Protein AF-A0A963SQ50-F1 (afdb_monomer)

Sequence (97 aa):
MSADIHSLQPESGPTAMERSVYLDAYLAPFRQWLDRDSVTEIMVNRPGEVWVEDAALGGGMQRVDVPEIDDQLVRRLAEQVARVSHQGINREHPLLG

Structure (mmCIF, N/CA/C/O backbone):
data_AF-A0A963SQ50-F1
#
_entry.id   AF-A0A963SQ50-F1
#
loop_
_atom_site.group_PDB
_atom_site.id
_atom_site.type_symbol
_atom_site.label_atom_id
_atom_site.label_alt_id
_atom_site.label_comp_id
_atom_site.label_asym_id
_atom_site.label_entity_id
_atom_site.label_seq_id
_atom_site.pdbx_PDB_ins_code
_atom_site.Cartn_x
_atom_site.Cartn_y
_atom_site.Cartn_z
_atom_site.occupancy
_atom_site.B_iso_or_equiv
_atom_site.auth_seq_id
_atom_site.auth_comp_id
_atom_site.auth_asym_id
_atom_site.auth_atom_id
_atom_site.pdbx_PDB_model_num
ATOM 1 N N . MET A 1 1 ? -46.851 0.604 37.945 1.00 44.12 1 MET A N 1
ATOM 2 C CA . MET A 1 1 ? -45.666 -0.256 37.746 1.00 44.12 1 MET A CA 1
ATOM 3 C C . MET A 1 1 ? -45.870 -1.078 36.484 1.00 44.12 1 MET A C 1
ATOM 5 O O . MET A 1 1 ? -46.678 -1.994 36.503 1.00 44.12 1 MET A O 1
ATOM 9 N N . SER A 1 2 ? -45.201 -0.709 35.397 1.00 36.69 2 SER A N 1
ATOM 10 C CA . SER A 1 2 ? -44.642 -1.614 34.381 1.00 36.69 2 SER A CA 1
ATOM 11 C C . SER A 1 2 ? -43.953 -0.719 33.366 1.00 36.69 2 SER A C 1
ATOM 13 O O . SER A 1 2 ? -44.611 0.054 32.680 1.00 36.69 2 SER A O 1
ATOM 15 N N . ALA A 1 3 ? -42.625 -0.725 33.396 1.00 35.97 3 ALA A N 1
ATOM 16 C CA . ALA A 1 3 ? -41.822 -0.131 32.346 1.00 35.97 3 ALA A CA 1
ATOM 17 C C . ALA A 1 3 ? -41.757 -1.156 31.213 1.00 35.97 3 ALA A C 1
ATOM 19 O O . ALA A 1 3 ? -41.331 -2.290 31.443 1.00 35.97 3 ALA A O 1
ATOM 20 N N . ASP A 1 4 ? -42.206 -0.765 30.025 1.00 43.06 4 ASP A N 1
ATOM 21 C CA . ASP A 1 4 ? -41.990 -1.518 28.799 1.00 43.06 4 ASP A CA 1
ATOM 22 C C . ASP A 1 4 ? -40.481 -1.640 28.560 1.00 43.06 4 ASP A C 1
ATOM 24 O O . ASP A 1 4 ? -39.782 -0.655 28.306 1.00 43.06 4 ASP A O 1
ATOM 28 N N . ILE A 1 5 ? -39.956 -2.857 28.704 1.00 51.06 5 ILE A N 1
ATOM 29 C CA . ILE A 1 5 ? -38.567 -3.162 28.376 1.00 51.06 5 ILE A CA 1
ATOM 30 C C . ILE A 1 5 ? -38.452 -3.147 26.854 1.00 51.06 5 ILE A C 1
ATOM 32 O O . ILE A 1 5 ? -38.866 -4.081 26.170 1.00 51.06 5 ILE A O 1
ATOM 36 N N . HIS A 1 6 ? -37.885 -2.065 26.327 1.00 42.59 6 HIS A N 1
ATOM 37 C CA . HIS A 1 6 ? -37.436 -2.000 24.947 1.00 42.59 6 HIS A CA 1
ATOM 38 C C . HIS A 1 6 ? -36.286 -3.004 24.783 1.00 42.59 6 HIS A C 1
ATOM 40 O O . HIS A 1 6 ? -35.188 -2.792 25.300 1.00 42.59 6 HIS A O 1
ATOM 46 N N . SER A 1 7 ? -36.554 -4.142 24.136 1.00 50.16 7 SER A N 1
ATOM 47 C CA . SER A 1 7 ? -35.518 -5.111 23.782 1.00 50.16 7 SER A CA 1
ATOM 48 C C . SER A 1 7 ? -34.475 -4.424 22.905 1.00 50.16 7 SER A C 1
ATOM 50 O O . SER A 1 7 ? -34.784 -3.966 21.808 1.00 50.16 7 SER A O 1
ATOM 52 N N . LEU A 1 8 ? -33.243 -4.349 23.406 1.00 46.31 8 LEU A N 1
ATOM 53 C CA . LEU A 1 8 ? -32.087 -3.869 22.661 1.00 46.31 8 LEU A CA 1
A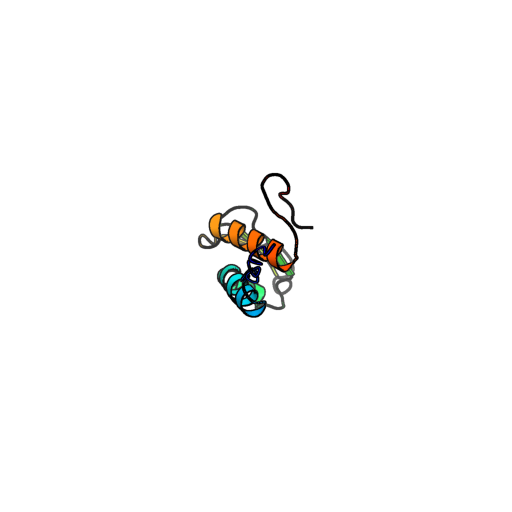TOM 54 C C . LEU A 1 8 ? -31.917 -4.759 21.423 1.00 46.31 8 LEU A C 1
ATOM 56 O O . LEU A 1 8 ? -31.613 -5.947 21.547 1.00 46.31 8 LEU A O 1
ATOM 60 N N . GLN A 1 9 ? -32.162 -4.204 20.235 1.00 50.69 9 GLN A N 1
ATOM 61 C CA . GLN A 1 9 ? -31.795 -4.858 18.982 1.00 50.69 9 GLN A CA 1
ATOM 62 C C . GLN A 1 9 ? -30.283 -5.127 19.002 1.00 50.69 9 GLN A C 1
ATOM 64 O O . GLN A 1 9 ? -29.521 -4.227 19.359 1.00 50.69 9 GLN A O 1
ATOM 69 N N . PRO A 1 10 ? -29.818 -6.332 18.632 1.00 48.50 10 PRO A N 1
ATOM 70 C CA . PRO A 1 10 ? -28.397 -6.554 18.453 1.00 48.50 10 PRO A CA 1
ATOM 71 C C . PRO A 1 10 ? -27.929 -5.686 17.282 1.00 48.50 10 PRO A C 1
ATOM 73 O O . PRO A 1 10 ? -28.410 -5.822 16.154 1.00 48.50 10 PRO A O 1
ATOM 76 N N . GLU A 1 11 ? -27.013 -4.770 17.584 1.00 48.91 11 GLU A N 1
ATOM 77 C CA . GLU A 1 11 ? -26.278 -3.942 16.632 1.00 48.91 11 GLU A CA 1
ATOM 78 C C . GLU A 1 11 ? -25.782 -4.834 15.484 1.00 48.91 11 GLU A C 1
ATOM 80 O O . GLU A 1 11 ? -24.876 -5.654 15.645 1.00 48.91 11 GLU A O 1
ATOM 85 N N . SER A 1 12 ? -26.440 -4.736 14.329 1.00 54.09 12 SER A N 1
ATOM 86 C CA . SER A 1 12 ? -26.179 -5.594 13.174 1.00 54.09 12 SER A CA 1
ATOM 87 C C . SER A 1 12 ? -24.940 -5.086 12.439 1.00 54.09 12 SER A C 1
ATOM 89 O O . SER A 1 12 ? -25.024 -4.421 11.411 1.00 54.09 12 SER A O 1
ATOM 91 N N . GLY A 1 13 ? -23.770 -5.345 13.021 1.00 59.97 13 GLY A N 1
ATOM 92 C CA . GLY A 1 13 ? -22.486 -5.178 12.353 1.00 59.97 13 GLY A CA 1
ATOM 93 C C . GLY A 1 13 ? -22.254 -6.291 11.321 1.00 59.97 13 GLY A C 1
ATOM 94 O O . GLY A 1 13 ? -22.739 -7.407 11.509 1.00 59.97 13 GLY A O 1
ATOM 95 N N . PRO A 1 14 ? -21.501 -6.027 10.238 1.00 61.31 14 PRO A N 1
ATOM 96 C CA . PRO A 1 14 ? -21.187 -7.035 9.237 1.00 61.31 14 PRO A CA 1
ATOM 97 C C . PRO A 1 14 ? -20.427 -8.206 9.855 1.00 61.31 14 PRO A C 1
ATOM 99 O O . PRO A 1 14 ? -19.554 -8.046 10.721 1.00 61.31 14 PRO A O 1
ATOM 102 N N . THR A 1 15 ? -20.748 -9.397 9.366 1.00 70.94 15 THR A N 1
ATOM 103 C CA . THR A 1 15 ? -20.111 -10.642 9.800 1.00 70.94 15 THR A CA 1
ATOM 104 C C . THR A 1 15 ? -18.613 -10.648 9.459 1.00 70.94 15 THR A C 1
ATOM 106 O O . THR A 1 15 ? -18.129 -9.847 8.659 1.00 70.94 15 THR A O 1
ATOM 109 N N . ALA A 1 16 ? -17.824 -11.536 10.075 1.00 65.38 16 ALA A N 1
ATOM 110 C CA . ALA A 1 16 ? -16.393 -11.663 9.752 1.00 65.38 16 ALA A CA 1
ATOM 111 C C . ALA A 1 16 ? -16.145 -11.964 8.260 1.00 65.38 16 ALA A C 1
ATOM 113 O O . ALA A 1 16 ? -15.206 -11.436 7.672 1.00 65.38 16 ALA A O 1
ATOM 114 N N . MET A 1 17 ? -17.032 -12.747 7.641 1.00 65.19 17 MET A N 1
ATOM 115 C CA . MET A 1 17 ? -16.957 -13.091 6.222 1.00 65.19 17 MET A CA 1
ATOM 116 C C . MET A 1 17 ? -17.253 -11.888 5.321 1.00 65.19 17 MET A C 1
ATOM 118 O O . MET A 1 17 ? -16.508 -11.637 4.382 1.00 65.19 17 MET A O 1
ATOM 122 N N . GLU A 1 18 ? -18.263 -11.077 5.648 1.00 65.62 18 GLU A N 1
ATOM 123 C CA . GLU A 1 18 ? -18.520 -9.824 4.924 1.00 65.62 18 GLU A CA 1
ATOM 124 C C . GLU A 1 18 ? -17.360 -8.832 5.064 1.00 65.62 18 GLU A C 1
ATOM 126 O O . GLU A 1 18 ? -16.973 -8.205 4.082 1.00 65.62 18 GLU A O 1
ATOM 131 N N . ARG A 1 19 ? -16.750 -8.721 6.255 1.00 70.44 19 ARG A N 1
ATOM 132 C CA . ARG A 1 19 ? -15.552 -7.888 6.464 1.00 70.44 19 ARG A CA 1
ATOM 133 C C . ARG A 1 19 ? -14.383 -8.318 5.571 1.00 70.44 19 ARG A C 1
ATOM 135 O O . ARG A 1 19 ? -13.722 -7.444 5.018 1.00 70.44 19 ARG A O 1
ATOM 142 N N . SER A 1 20 ? -14.177 -9.627 5.393 1.00 75.50 20 SER A N 1
ATOM 143 C CA . SER A 1 20 ? -13.186 -10.157 4.444 1.00 75.50 20 SER A CA 1
ATOM 144 C C . SER A 1 20 ? -13.513 -9.738 3.015 1.00 75.50 20 SER A C 1
ATOM 146 O O . SER A 1 20 ? -12.660 -9.164 2.357 1.00 75.50 20 SER A O 1
ATOM 148 N N . VAL A 1 21 ? -14.763 -9.911 2.568 1.00 81.19 21 VAL A N 1
ATOM 149 C CA . VAL A 1 21 ? -15.188 -9.562 1.199 1.00 81.19 21 VAL A CA 1
ATOM 150 C C . VAL A 1 21 ? -14.939 -8.084 0.876 1.00 81.19 21 VAL A C 1
ATOM 152 O O . VAL A 1 21 ? -14.464 -7.762 -0.213 1.00 81.19 21 VAL A O 1
ATOM 155 N N . TYR A 1 22 ? -15.222 -7.174 1.812 1.00 83.31 22 TYR A N 1
ATOM 156 C CA . TYR A 1 22 ? -14.947 -5.749 1.607 1.00 83.31 22 TYR A CA 1
ATOM 157 C C . TYR A 1 22 ? -13.448 -5.440 1.576 1.00 83.31 22 TYR A C 1
ATOM 159 O O . TYR A 1 22 ? -13.015 -4.672 0.720 1.00 83.31 22 TYR A O 1
ATOM 167 N N . LEU A 1 23 ? -12.652 -6.028 2.474 1.00 88.31 23 LEU A N 1
ATOM 168 C CA . LEU A 1 23 ? -11.198 -5.853 2.465 1.00 88.31 23 LEU A CA 1
ATOM 169 C C . LEU A 1 23 ? -10.580 -6.398 1.168 1.00 88.31 23 LEU A C 1
ATOM 171 O O . LEU A 1 23 ? -9.781 -5.712 0.534 1.00 88.31 23 LEU A O 1
ATOM 175 N N . ASP A 1 24 ? -11.009 -7.583 0.737 1.00 89.62 24 ASP A N 1
ATOM 176 C CA . ASP A 1 24 ? -10.568 -8.228 -0.499 1.00 89.62 24 ASP A CA 1
ATOM 177 C C . ASP A 1 24 ? -10.840 -7.353 -1.729 1.00 89.62 24 ASP A C 1
ATOM 179 O O . ASP A 1 24 ? -9.985 -7.248 -2.610 1.00 89.62 24 ASP A O 1
ATOM 183 N N . ALA A 1 25 ? -11.989 -6.668 -1.772 1.00 91.50 25 ALA A N 1
ATOM 184 C CA . ALA A 1 25 ? -12.320 -5.743 -2.854 1.00 91.50 25 ALA A CA 1
ATOM 185 C C . ALA A 1 25 ? -11.350 -4.551 -2.929 1.00 91.50 25 ALA A C 1
ATOM 187 O O . ALA A 1 25 ? -10.964 -4.144 -4.023 1.00 91.50 25 ALA A O 1
ATOM 188 N N . TYR A 1 26 ? -10.919 -4.007 -1.786 1.00 93.19 26 TYR A N 1
ATOM 189 C CA . TYR A 1 26 ? -9.959 -2.896 -1.751 1.00 93.19 26 TYR A CA 1
ATOM 190 C C . TYR A 1 26 ? -8.510 -3.338 -1.992 1.00 93.19 26 TYR A C 1
ATOM 192 O O . TYR A 1 26 ? -7.697 -2.536 -2.447 1.00 93.19 26 TYR A O 1
ATOM 200 N N . LEU A 1 27 ? -8.191 -4.611 -1.746 1.00 95.00 27 LEU A N 1
ATOM 201 C CA . LEU A 1 27 ? -6.898 -5.205 -2.093 1.00 95.00 27 LEU A CA 1
ATOM 202 C C . LEU A 1 27 ? -6.801 -5.617 -3.569 1.00 95.00 27 LEU A C 1
ATOM 204 O O . LEU A 1 27 ? -5.698 -5.881 -4.045 1.00 95.00 27 LEU A O 1
ATOM 208 N N . ALA A 1 28 ? -7.914 -5.659 -4.311 1.00 95.31 28 ALA A N 1
ATOM 209 C CA . ALA A 1 28 ? -7.947 -6.145 -5.691 1.00 95.31 28 ALA A CA 1
ATOM 210 C C . ALA A 1 28 ? -6.906 -5.484 -6.628 1.00 95.31 28 ALA A C 1
ATOM 212 O O . ALA A 1 28 ? -6.209 -6.227 -7.320 1.00 95.31 28 ALA A O 1
ATOM 213 N N . PRO A 1 29 ? -6.690 -4.150 -6.621 1.00 95.94 29 PRO A N 1
ATOM 214 C CA . PRO A 1 29 ? -5.682 -3.514 -7.486 1.00 95.94 29 PRO A CA 1
ATOM 215 C C . PRO A 1 29 ? -4.234 -3.923 -7.167 1.00 95.94 29 PRO A C 1
ATOM 217 O O . PRO A 1 29 ? -3.360 -3.883 -8.034 1.00 95.94 29 PRO A O 1
ATOM 220 N N . PHE A 1 30 ? -3.986 -4.362 -5.929 1.00 96.81 30 PHE A N 1
ATOM 221 C CA . PHE A 1 30 ? -2.675 -4.798 -5.450 1.00 96.81 30 PHE A CA 1
ATOM 222 C C . PHE A 1 30 ? -2.400 -6.286 -5.704 1.00 96.81 30 PHE A C 1
ATOM 224 O O . PHE A 1 30 ? -1.262 -6.724 -5.538 1.00 96.81 30 PHE A O 1
ATOM 231 N N . ARG A 1 31 ? -3.403 -7.072 -6.128 1.00 95.88 31 ARG A N 1
ATOM 232 C CA . ARG A 1 31 ? -3.296 -8.535 -6.313 1.00 95.88 31 ARG A CA 1
ATOM 233 C C . ARG A 1 31 ? -2.140 -8.953 -7.211 1.00 95.88 31 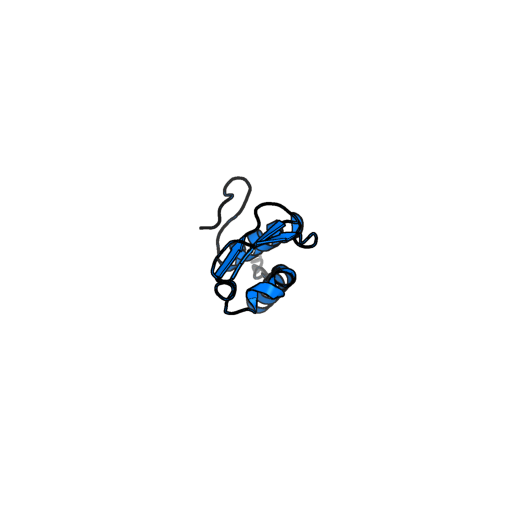ARG A C 1
ATOM 235 O O . ARG A 1 31 ? -1.435 -9.899 -6.892 1.00 95.88 31 ARG A O 1
ATOM 242 N N . GLN A 1 32 ? -1.866 -8.177 -8.257 1.00 95.44 32 GLN A N 1
ATOM 243 C CA . GLN A 1 32 ? -0.738 -8.413 -9.165 1.00 95.44 32 GLN A CA 1
ATOM 244 C C . GLN A 1 32 ? 0.634 -8.494 -8.466 1.00 95.44 32 GLN A C 1
ATOM 246 O O . GLN A 1 32 ? 1.557 -9.103 -9.007 1.00 95.44 32 GLN A O 1
ATOM 251 N N . TRP A 1 33 ? 0.773 -7.880 -7.288 1.00 96.75 33 TRP A N 1
ATOM 252 C CA . TRP A 1 33 ? 1.968 -7.962 -6.449 1.00 96.75 33 TRP A CA 1
ATOM 253 C C . TRP A 1 33 ? 1.750 -8.867 -5.236 1.00 96.75 33 TRP A C 1
ATOM 255 O O . TRP A 1 33 ? 2.632 -9.653 -4.924 1.00 96.75 33 TRP A O 1
ATOM 265 N N . LEU A 1 34 ? 0.579 -8.808 -4.592 1.00 96.62 34 LEU A N 1
ATOM 266 C CA . LEU A 1 34 ? 0.263 -9.635 -3.417 1.00 96.62 34 LEU A CA 1
ATOM 267 C C . LEU A 1 34 ? 0.253 -11.139 -3.716 1.00 96.62 34 LEU A C 1
ATOM 269 O O . LEU A 1 34 ? 0.550 -11.931 -2.830 1.00 96.62 34 LEU A O 1
ATOM 273 N N . ASP A 1 35 ? -0.077 -11.536 -4.944 1.00 96.62 35 ASP A N 1
ATOM 274 C CA . ASP A 1 35 ? -0.108 -12.943 -5.354 1.00 96.62 35 ASP A CA 1
ATOM 275 C C . ASP A 1 35 ? 1.291 -13.465 -5.762 1.00 96.62 35 ASP A C 1
ATOM 277 O O . ASP A 1 35 ? 1.430 -14.614 -6.185 1.00 96.62 35 ASP A O 1
ATOM 281 N N . ARG A 1 36 ? 2.341 -12.632 -5.675 1.00 96.44 36 ARG A N 1
ATOM 282 C CA . ARG A 1 36 ? 3.727 -13.000 -5.999 1.00 96.44 36 ARG A CA 1
ATOM 283 C C . ARG A 1 36 ? 4.527 -13.224 -4.721 1.00 96.44 36 ARG A C 1
ATOM 285 O O . ARG A 1 36 ? 4.892 -12.267 -4.050 1.00 96.44 36 ARG A O 1
ATOM 292 N N . ASP A 1 37 ? 4.929 -14.468 -4.477 1.00 95.94 37 ASP A N 1
ATOM 293 C CA . ASP A 1 37 ? 5.740 -14.837 -3.302 1.00 95.94 37 ASP A CA 1
ATOM 294 C C . ASP A 1 37 ? 7.109 -14.129 -3.231 1.00 95.94 37 ASP A C 1
ATOM 296 O O . ASP A 1 37 ? 7.740 -14.093 -2.177 1.00 95.94 37 ASP A O 1
ATOM 300 N N . SER A 1 38 ? 7.602 -13.596 -4.354 1.00 96.19 38 SER A N 1
ATOM 301 C CA . SER A 1 38 ? 8.880 -12.881 -4.419 1.00 96.19 38 SER A CA 1
ATOM 302 C C . SER A 1 38 ? 8.786 -11.402 -4.040 1.00 96.19 38 SER A C 1
ATOM 304 O O . SER A 1 38 ? 9.820 -10.783 -3.783 1.00 96.19 38 SER A O 1
ATOM 306 N N . VAL A 1 39 ? 7.577 -10.830 -4.010 1.00 97.06 39 VAL A N 1
ATOM 307 C CA . VAL A 1 39 ? 7.359 -9.440 -3.598 1.00 97.06 39 VAL A CA 1
ATOM 308 C C . VAL A 1 39 ? 7.468 -9.355 -2.081 1.00 97.06 39 VAL A C 1
ATOM 310 O O . VAL A 1 39 ? 6.742 -10.028 -1.353 1.00 97.06 39 VAL A O 1
ATOM 313 N N . THR A 1 40 ? 8.379 -8.513 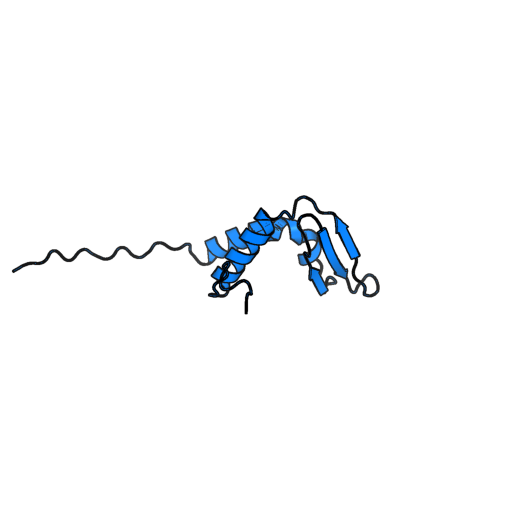-1.605 1.00 96.12 40 THR A N 1
ATOM 314 C CA . THR A 1 40 ? 8.663 -8.348 -0.173 1.00 96.12 40 THR A CA 1
ATOM 315 C C . THR A 1 40 ? 8.013 -7.104 0.408 1.00 96.12 40 THR A C 1
ATOM 317 O O . THR A 1 40 ? 7.641 -7.107 1.579 1.00 96.12 40 THR A O 1
ATOM 320 N N . GLU A 1 41 ? 7.847 -6.054 -0.397 1.00 96.81 41 GLU A N 1
ATOM 321 C CA . GLU A 1 41 ? 7.284 -4.785 0.055 1.00 96.81 41 GLU A CA 1
ATOM 322 C C . GLU A 1 41 ? 6.475 -4.094 -1.050 1.00 96.81 41 GLU A C 1
ATOM 324 O O . GLU A 1 41 ? 6.836 -4.120 -2.229 1.00 96.81 41 GLU A O 1
ATOM 329 N N . ILE A 1 42 ? 5.365 -3.464 -0.653 1.00 97.12 42 ILE A N 1
ATOM 330 C CA . ILE A 1 42 ? 4.514 -2.620 -1.499 1.00 97.12 42 ILE A CA 1
ATOM 331 C C . ILE A 1 42 ? 4.262 -1.322 -0.730 1.00 97.12 42 ILE A C 1
ATOM 333 O O . ILE A 1 42 ? 3.733 -1.351 0.380 1.00 97.12 42 ILE A O 1
ATOM 337 N N . MET A 1 43 ? 4.593 -0.180 -1.325 1.00 97.12 43 MET A N 1
ATOM 338 C CA . MET A 1 43 ? 4.415 1.138 -0.717 1.00 97.12 43 MET A CA 1
ATOM 339 C C . MET A 1 43 ? 3.591 2.049 -1.621 1.00 97.12 43 MET A C 1
ATOM 341 O O . MET A 1 43 ? 3.739 2.036 -2.841 1.00 97.12 43 MET A O 1
ATOM 345 N N . VAL A 1 44 ? 2.775 2.907 -1.011 1.00 96.94 44 VAL A N 1
ATOM 346 C CA . VAL A 1 44 ? 2.034 3.968 -1.703 1.00 96.94 44 VAL A CA 1
ATOM 347 C C . VAL A 1 44 ? 2.364 5.290 -1.026 1.00 96.94 44 VAL A C 1
ATOM 349 O O . VAL A 1 44 ? 1.903 5.560 0.078 1.00 96.94 44 VAL A O 1
ATOM 352 N N . ASN A 1 45 ? 3.182 6.114 -1.681 1.00 94.31 45 ASN A N 1
ATOM 353 C CA . ASN A 1 45 ? 3.606 7.409 -1.132 1.00 94.31 45 ASN A CA 1
ATOM 354 C C . ASN A 1 45 ? 2.660 8.549 -1.531 1.00 94.31 45 ASN A C 1
ATOM 356 O O . ASN A 1 45 ? 2.578 9.570 -0.849 1.00 94.31 45 ASN A O 1
ATOM 360 N N . ARG A 1 46 ? 1.954 8.386 -2.654 1.00 94.50 46 ARG A N 1
ATOM 361 C CA . ARG A 1 46 ? 0.958 9.326 -3.174 1.00 94.50 46 ARG A CA 1
ATOM 362 C C . ARG A 1 46 ? -0.048 8.591 -4.066 1.00 94.50 46 ARG A C 1
ATOM 364 O O . ARG A 1 46 ? 0.312 7.564 -4.640 1.00 94.50 46 ARG A O 1
ATOM 371 N N . PRO A 1 47 ? -1.277 9.115 -4.223 1.00 96.00 47 PRO A N 1
ATOM 372 C CA . PRO A 1 47 ? -2.251 8.554 -5.155 1.00 96.00 47 PRO A CA 1
ATOM 373 C C . PRO A 1 47 ? -1.659 8.402 -6.559 1.00 96.00 47 PRO A C 1
ATOM 375 O O . PRO A 1 47 ? -1.010 9.318 -7.068 1.00 96.00 47 PRO A O 1
ATOM 378 N N . GLY A 1 48 ? -1.889 7.250 -7.178 1.00 97.06 48 GLY A N 1
ATOM 379 C CA . GLY A 1 48 ? -1.398 6.919 -8.508 1.00 97.06 48 GLY A CA 1
ATOM 380 C C . GLY A 1 48 ? 0.039 6.399 -8.560 1.00 97.06 48 GLY A C 1
ATOM 381 O O . GLY A 1 48 ? 0.503 6.077 -9.650 1.00 97.06 48 GLY A O 1
ATOM 382 N N . GLU A 1 49 ? 0.757 6.315 -7.436 1.00 97.94 49 GLU A N 1
ATOM 383 C CA . GLU A 1 49 ? 2.156 5.875 -7.396 1.00 97.94 49 GLU A CA 1
ATOM 384 C C . GLU A 1 49 ? 2.358 4.728 -6.406 1.00 97.94 49 GLU A C 1
ATOM 386 O O . GLU A 1 49 ? 2.152 4.885 -5.201 1.00 97.94 49 GLU A O 1
ATOM 391 N N . VAL A 1 50 ? 2.854 3.601 -6.917 1.00 97.88 50 VAL A N 1
ATOM 392 C CA . VAL A 1 50 ? 3.226 2.434 -6.116 1.00 97.88 50 VAL A CA 1
ATOM 393 C C . VAL A 1 50 ? 4.719 2.174 -6.250 1.00 97.88 50 VAL A C 1
ATOM 395 O O . VAL A 1 50 ? 5.283 2.260 -7.340 1.00 97.88 50 VAL A O 1
ATOM 398 N N . TRP A 1 51 ? 5.358 1.832 -5.141 1.00 98.06 51 TRP A N 1
ATOM 399 C CA . TRP A 1 51 ? 6.721 1.322 -5.104 1.00 98.06 51 TRP A CA 1
ATOM 400 C C . TRP A 1 51 ? 6.688 -0.138 -4.678 1.00 98.06 51 TRP A C 1
ATOM 402 O O . TRP A 1 51 ? 6.006 -0.476 -3.715 1.00 98.06 51 TRP A O 1
ATOM 412 N N . VAL A 1 52 ? 7.394 -0.997 -5.403 1.00 97.69 52 VAL A N 1
ATOM 413 C CA . VAL A 1 52 ? 7.399 -2.440 -5.153 1.00 97.69 52 VAL A CA 1
ATOM 414 C C . VAL A 1 52 ? 8.831 -2.927 -5.068 1.00 97.69 52 VAL A C 1
ATOM 416 O O . VAL A 1 52 ? 9.634 -2.651 -5.962 1.00 97.69 52 VAL A O 1
ATOM 419 N N . GLU A 1 53 ? 9.139 -3.664 -4.009 1.00 97.69 53 GLU A N 1
ATOM 420 C CA . GLU A 1 53 ? 10.371 -4.432 -3.906 1.00 97.69 53 GLU A CA 1
ATOM 421 C C . GLU A 1 53 ? 10.093 -5.899 -4.230 1.00 97.69 53 GLU A C 1
ATOM 423 O O . GLU A 1 53 ? 9.200 -6.526 -3.657 1.00 97.69 53 GLU A O 1
ATOM 428 N N . ASP A 1 54 ? 10.876 -6.448 -5.157 1.00 96.06 54 ASP A N 1
ATOM 429 C CA . ASP A 1 54 ? 10.791 -7.846 -5.561 1.00 96.06 54 ASP A CA 1
ATOM 430 C C . ASP A 1 54 ? 12.172 -8.507 -5.492 1.00 96.06 54 ASP A C 1
ATOM 432 O O . ASP A 1 54 ? 13.106 -8.147 -6.221 1.00 96.06 54 ASP A O 1
ATOM 436 N N . ALA A 1 55 ? 12.294 -9.515 -4.630 1.00 93.88 55 ALA A N 1
ATOM 437 C CA . ALA A 1 55 ? 13.532 -10.253 -4.415 1.00 93.88 55 ALA A CA 1
ATOM 438 C C . ALA A 1 55 ? 13.997 -11.017 -5.668 1.00 93.88 55 ALA A C 1
ATOM 440 O O . ALA A 1 55 ? 15.199 -11.214 -5.858 1.00 93.88 55 ALA A O 1
ATOM 441 N N . ALA A 1 56 ? 13.081 -11.406 -6.563 1.00 92.31 56 ALA A N 1
ATOM 442 C CA . ALA A 1 56 ? 13.422 -12.081 -7.815 1.00 92.31 56 ALA A CA 1
ATOM 443 C C . ALA A 1 56 ? 14.091 -11.147 -8.838 1.00 92.31 56 ALA A C 1
ATOM 445 O O . ALA A 1 56 ? 14.749 -11.626 -9.762 1.00 92.31 56 ALA A O 1
ATOM 446 N N . LEU A 1 57 ? 13.958 -9.826 -8.678 1.00 89.75 57 LEU A N 1
ATOM 447 C CA . LEU A 1 57 ? 14.548 -8.819 -9.569 1.00 89.75 57 LEU A CA 1
ATOM 448 C C . LEU A 1 57 ? 15.900 -8.283 -9.072 1.00 89.75 57 LEU A C 1
ATOM 450 O O . LEU A 1 57 ? 16.445 -7.350 -9.658 1.00 89.75 57 LEU A O 1
ATOM 454 N N . GLY A 1 58 ? 16.465 -8.901 -8.030 1.00 84.06 58 GLY A N 1
ATOM 455 C CA . GLY A 1 58 ? 17.779 -8.551 -7.490 1.00 84.06 58 GLY A CA 1
ATOM 456 C C . GLY A 1 58 ? 17.752 -7.585 -6.305 1.00 84.06 58 GLY A C 1
ATOM 457 O O . GLY A 1 58 ? 18.821 -7.137 -5.898 1.00 84.06 58 GLY A O 1
ATOM 458 N N . GLY A 1 59 ? 16.569 -7.311 -5.738 1.00 75.94 59 GLY A N 1
ATOM 459 C CA . GLY A 1 59 ? 16.388 -6.380 -4.623 1.00 75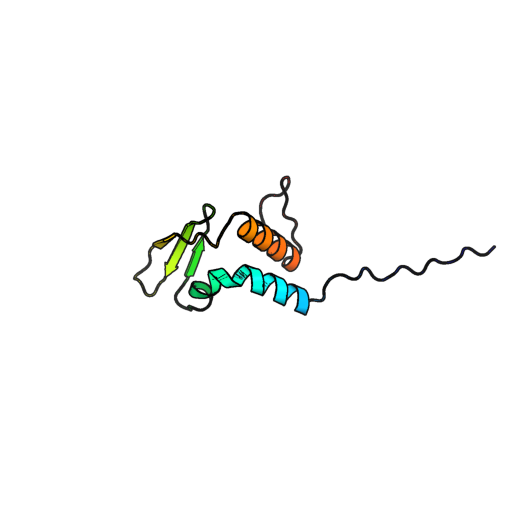.94 59 GLY A CA 1
ATOM 460 C C . GLY A 1 59 ? 16.497 -4.928 -5.089 1.00 75.94 59 GLY A C 1
ATOM 461 O O . GLY A 1 59 ? 17.435 -4.536 -5.781 1.00 75.94 59 GLY A O 1
ATOM 462 N N . GLY A 1 60 ? 15.505 -4.114 -4.753 1.00 90.31 60 GLY A N 1
ATOM 463 C CA . GLY A 1 60 ? 15.437 -2.733 -5.211 1.00 90.31 60 GLY A CA 1
ATOM 464 C C . GLY A 1 60 ? 14.012 -2.277 -5.468 1.00 90.31 60 GLY A C 1
ATOM 465 O O . GLY A 1 60 ? 13.184 -3.007 -6.009 1.00 90.31 60 GLY A O 1
ATOM 466 N N . MET A 1 61 ? 13.757 -1.029 -5.095 1.00 95.94 61 MET A N 1
ATOM 467 C CA . MET A 1 61 ? 12.447 -0.411 -5.218 1.00 95.94 61 MET A CA 1
ATOM 468 C C . MET A 1 61 ? 12.161 -0.011 -6.666 1.00 95.94 61 MET A C 1
ATOM 470 O O . MET A 1 61 ? 12.883 0.792 -7.262 1.00 95.94 61 MET A O 1
ATOM 474 N N . GLN A 1 62 ? 11.072 -0.537 -7.217 1.00 96.06 62 GLN A N 1
ATOM 475 C CA . GLN A 1 62 ? 10.571 -0.194 -8.542 1.00 96.06 62 GLN A CA 1
ATOM 476 C C . GLN A 1 62 ? 9.332 0.681 -8.428 1.00 96.06 62 GLN A C 1
ATOM 478 O O . GLN A 1 62 ? 8.358 0.303 -7.783 1.00 96.06 62 GLN A O 1
ATOM 483 N N . ARG A 1 63 ? 9.351 1.838 -9.091 1.00 96.88 63 ARG A N 1
ATOM 484 C CA . ARG A 1 63 ? 8.181 2.712 -9.173 1.00 96.88 63 ARG A CA 1
ATOM 485 C C . ARG A 1 63 ? 7.272 2.285 -10.319 1.00 96.88 63 ARG A C 1
ATOM 487 O O . ARG A 1 63 ? 7.736 2.140 -11.450 1.00 96.88 63 ARG A O 1
ATOM 494 N N . VAL A 1 64 ? 5.982 2.164 -10.035 1.00 96.69 64 VAL A N 1
ATOM 495 C CA . VAL A 1 64 ? 4.926 1.862 -10.998 1.00 96.69 64 VAL A CA 1
ATOM 496 C C . VAL A 1 64 ? 3.834 2.919 -10.868 1.00 96.69 64 VAL A C 1
ATOM 498 O O . VAL A 1 64 ? 3.309 3.158 -9.780 1.00 96.69 64 VAL A O 1
ATOM 501 N N . ASP A 1 65 ? 3.492 3.556 -11.985 1.00 97.44 65 ASP A N 1
ATOM 502 C CA . ASP A 1 65 ? 2.391 4.513 -12.031 1.00 97.44 65 ASP A CA 1
ATOM 503 C C . ASP A 1 65 ? 1.076 3.730 -12.218 1.00 97.44 65 ASP A C 1
ATOM 505 O O . ASP A 1 65 ? 0.872 3.079 -13.244 1.00 97.44 65 ASP A O 1
ATOM 509 N N . VAL A 1 66 ? 0.195 3.762 -11.214 1.00 96.75 66 VAL A N 1
ATOM 510 C CA . VAL A 1 66 ? -1.064 2.997 -11.171 1.00 96.75 66 VAL A CA 1
ATOM 511 C C . VAL A 1 66 ? -2.221 3.921 -10.780 1.00 96.75 66 VAL A C 1
ATOM 513 O O . VAL A 1 66 ? -2.573 3.999 -9.604 1.00 96.75 66 VAL A O 1
ATOM 516 N N . PRO A 1 67 ? -2.838 4.628 -11.748 1.00 95.88 67 PRO A N 1
ATOM 517 C CA . PRO A 1 67 ? -3.871 5.636 -11.482 1.00 95.88 67 PRO A CA 1
ATOM 518 C C . PRO A 1 67 ? -5.110 5.110 -10.746 1.00 95.88 67 PRO A C 1
ATOM 520 O O . PRO A 1 67 ? -5.823 5.888 -10.124 1.00 95.88 67 PRO A O 1
ATOM 523 N N . GLU A 1 68 ? -5.363 3.802 -10.821 1.00 95.31 68 GLU A N 1
ATOM 524 C CA . GLU A 1 68 ? -6.464 3.124 -10.127 1.00 95.31 68 GLU A CA 1
ATOM 525 C C . GLU A 1 68 ? -6.285 3.108 -8.600 1.00 95.31 68 GLU A C 1
ATOM 527 O O . GLU A 1 68 ? -7.265 3.000 -7.865 1.00 95.31 68 GLU A O 1
ATOM 532 N N . ILE A 1 69 ? -5.046 3.242 -8.110 1.00 96.75 69 ILE A N 1
ATOM 533 C CA . ILE A 1 69 ? -4.738 3.359 -6.681 1.00 96.75 69 ILE A CA 1
ATOM 534 C C . ILE A 1 69 ? -4.818 4.835 -6.295 1.00 96.75 69 ILE A C 1
ATOM 536 O O . ILE A 1 69 ? -3.816 5.535 -6.159 1.00 96.75 69 ILE A O 1
ATOM 540 N N . ASP A 1 70 ? -6.046 5.328 -6.176 1.00 96.69 70 ASP A N 1
ATOM 541 C CA . ASP A 1 70 ? -6.331 6.720 -5.844 1.00 96.69 70 ASP A CA 1
ATOM 542 C C . ASP A 1 70 ? -6.459 6.973 -4.326 1.00 96.69 70 ASP A C 1
ATOM 544 O O . ASP A 1 70 ? -6.398 6.065 -3.493 1.00 96.69 70 ASP A O 1
ATOM 548 N N . ASP A 1 71 ? -6.635 8.244 -3.952 1.00 95.62 71 ASP A N 1
ATOM 549 C CA . ASP A 1 71 ? -6.790 8.664 -2.553 1.00 95.62 71 ASP A CA 1
ATOM 550 C C . ASP A 1 71 ? -8.000 8.005 -1.869 1.00 95.62 71 ASP A C 1
ATOM 552 O O . ASP A 1 71 ? -7.947 7.638 -0.692 1.00 95.62 71 ASP A O 1
ATOM 556 N N . GLN A 1 72 ? -9.098 7.807 -2.609 1.00 95.19 72 GLN A N 1
ATOM 557 C CA . GLN A 1 72 ? -10.298 7.194 -2.054 1.00 95.19 72 GLN A CA 1
ATOM 558 C C . GLN A 1 72 ? -10.082 5.714 -1.758 1.00 95.19 72 GLN A C 1
ATOM 560 O O . GLN A 1 72 ? -10.526 5.246 -0.706 1.00 95.19 72 GLN A O 1
ATOM 565 N N . LEU A 1 73 ? -9.409 4.991 -2.652 1.00 95.44 73 LEU A N 1
ATOM 566 C CA . LEU A 1 73 ? -9.060 3.591 -2.466 1.00 95.44 73 LEU A CA 1
ATOM 567 C C . LEU A 1 73 ? -8.159 3.424 -1.242 1.00 95.44 73 LEU A C 1
ATOM 569 O O . LEU A 1 73 ? -8.497 2.650 -0.348 1.00 95.44 73 LEU A O 1
ATOM 573 N N . VAL A 1 74 ? -7.055 4.176 -1.171 1.00 94.50 74 VAL A N 1
ATOM 574 C CA . VAL A 1 74 ? -6.074 4.075 -0.076 1.00 94.50 74 VAL A CA 1
ATOM 575 C C . VAL A 1 74 ? -6.723 4.390 1.270 1.00 94.50 74 VAL A C 1
ATOM 577 O O . VAL A 1 74 ? -6.545 3.645 2.234 1.00 94.50 74 VAL A O 1
ATOM 580 N N . ARG A 1 75 ? -7.548 5.442 1.338 1.00 92.81 75 ARG A N 1
ATOM 581 C CA . ARG A 1 75 ? -8.283 5.788 2.559 1.00 92.81 75 ARG A CA 1
ATOM 582 C C . ARG A 1 75 ? -9.239 4.678 2.992 1.00 92.81 75 ARG A C 1
ATOM 584 O O . ARG A 1 75 ? -9.229 4.292 4.157 1.00 92.81 75 ARG A O 1
ATOM 591 N N . ARG A 1 76 ? -10.050 4.145 2.072 1.00 92.56 76 ARG A N 1
ATOM 592 C CA . ARG A 1 76 ? -10.997 3.058 2.385 1.00 92.56 76 ARG A CA 1
ATOM 593 C C . ARG A 1 76 ? -10.278 1.788 2.817 1.00 92.56 76 ARG A C 1
ATOM 595 O O . ARG A 1 76 ? -10.743 1.123 3.740 1.00 92.56 76 ARG A O 1
ATOM 602 N N . LEU A 1 77 ? -9.151 1.474 2.181 1.00 93.69 77 LEU A N 1
ATOM 603 C CA . LEU A 1 77 ? -8.306 0.353 2.566 1.00 93.69 77 LEU A CA 1
ATOM 604 C C . LEU A 1 77 ? -7.805 0.529 4.004 1.00 93.69 77 LEU A C 1
ATOM 606 O O . LEU A 1 77 ? -8.011 -0.365 4.819 1.00 93.69 77 LEU A O 1
ATOM 610 N N . ALA A 1 78 ? -7.243 1.692 4.345 1.00 91.44 78 ALA A N 1
ATOM 611 C CA . ALA A 1 78 ? -6.770 1.977 5.699 1.00 91.44 78 ALA A CA 1
ATOM 612 C C . ALA A 1 78 ? -7.896 1.884 6.745 1.00 91.44 78 ALA A C 1
ATOM 614 O O . ALA A 1 78 ? -7.722 1.251 7.784 1.00 91.44 78 ALA A O 1
ATOM 615 N N . GLU A 1 79 ? -9.075 2.442 6.454 1.00 90.75 79 GLU A N 1
ATOM 616 C CA . GLU A 1 79 ? -10.259 2.349 7.319 1.00 90.75 79 GLU A CA 1
ATOM 617 C C . GLU A 1 79 ? -10.722 0.890 7.518 1.00 90.75 79 GLU A C 1
ATOM 619 O O . GLU A 1 79 ? -11.077 0.500 8.634 1.00 90.75 79 GLU A O 1
ATOM 624 N N . GLN A 1 80 ? -10.705 0.056 6.466 1.00 90.38 80 GLN A N 1
ATOM 625 C CA . GLN A 1 80 ? -11.045 -1.367 6.592 1.00 90.38 80 GLN A CA 1
ATOM 626 C C . GLN A 1 80 ? -9.993 -2.151 7.376 1.00 90.38 80 GLN A C 1
ATOM 628 O O . GLN A 1 80 ? -10.370 -2.971 8.213 1.00 90.38 80 GLN A O 1
ATOM 633 N N . VAL A 1 81 ? -8.703 -1.891 7.154 1.00 89.25 81 VAL A N 1
AT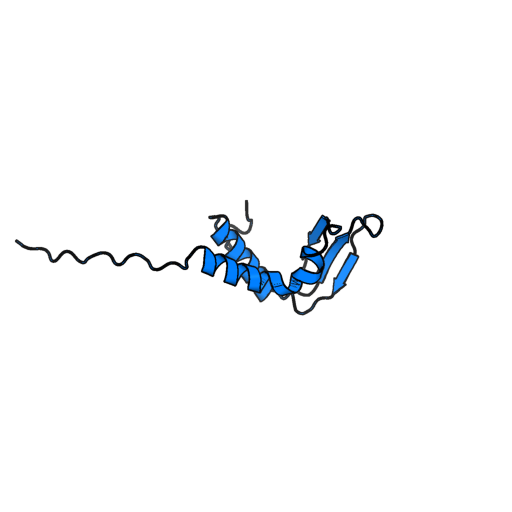OM 634 C CA . VAL A 1 81 ? -7.618 -2.522 7.919 1.00 89.25 81 VAL A CA 1
ATOM 635 C C . VAL A 1 81 ? -7.765 -2.191 9.401 1.00 89.25 81 VAL A C 1
ATOM 637 O O . VAL A 1 81 ? -7.822 -3.114 10.207 1.00 89.25 81 VAL A O 1
ATOM 640 N N . ALA A 1 82 ? -7.950 -0.911 9.746 1.00 88.50 82 ALA A N 1
ATOM 641 C CA . ALA A 1 82 ? -8.182 -0.458 11.119 1.00 88.50 82 ALA A CA 1
ATOM 642 C C . ALA A 1 82 ? -9.341 -1.217 11.776 1.00 88.50 82 ALA A C 1
ATOM 644 O O . ALA A 1 82 ? -9.249 -1.737 12.886 1.00 88.50 82 ALA A O 1
ATOM 645 N N . ARG A 1 83 ? -10.452 -1.348 11.049 1.00 85.44 83 ARG A N 1
ATOM 646 C CA . ARG A 1 83 ? -11.635 -2.054 11.535 1.00 85.44 83 ARG A CA 1
ATOM 647 C C . ARG A 1 83 ? -11.366 -3.533 11.813 1.00 85.44 83 ARG A C 1
ATOM 649 O O . ARG A 1 83 ? -11.899 -4.067 12.786 1.00 85.44 83 ARG A O 1
ATOM 656 N N . VAL A 1 84 ? -10.604 -4.202 10.950 1.00 85.06 84 VAL A N 1
ATOM 657 C CA . VAL A 1 84 ? -10.262 -5.625 11.099 1.00 85.06 84 VAL A CA 1
ATOM 658 C C . VAL A 1 84 ? -9.247 -5.832 12.225 1.00 85.06 84 VAL A C 1
ATOM 660 O O . VAL A 1 84 ? -9.388 -6.793 12.977 1.00 85.06 84 VAL A O 1
ATOM 663 N N . SER A 1 85 ? -8.291 -4.916 12.402 1.00 83.31 85 SER A N 1
ATOM 664 C CA . SER A 1 85 ? -7.313 -4.940 13.498 1.00 83.31 85 SER A CA 1
ATOM 665 C C . SER A 1 85 ? -7.856 -4.399 14.827 1.00 83.31 85 SER A C 1
ATOM 667 O O . SER A 1 85 ? -7.137 -4.397 15.823 1.00 83.31 85 SER A O 1
ATOM 669 N N . HIS A 1 86 ? -9.124 -3.970 14.871 1.00 83.69 86 HIS A N 1
ATOM 670 C CA . HIS A 1 86 ? -9.741 -3.303 16.023 1.00 83.69 86 HIS A CA 1
ATOM 671 C C . HIS A 1 86 ? -9.000 -2.024 16.463 1.00 83.69 86 HIS A C 1
ATOM 673 O O . HIS A 1 86 ? -8.990 -1.667 17.641 1.00 83.69 86 HIS A O 1
ATOM 679 N N . G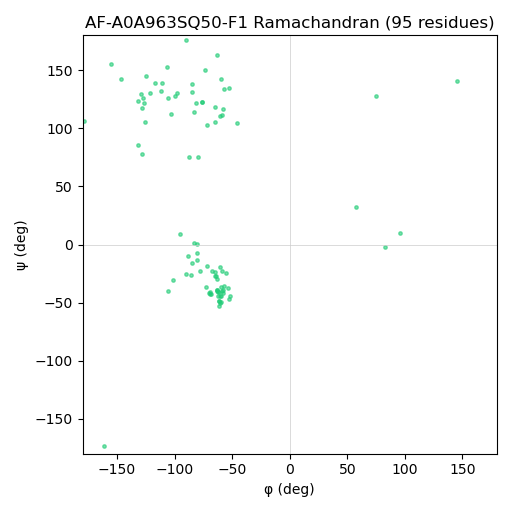LN A 1 87 ? -8.404 -1.318 15.505 1.00 83.88 87 GLN A N 1
ATOM 680 C CA . GLN A 1 87 ? -7.707 -0.050 15.681 1.00 83.88 87 GLN A CA 1
ATOM 681 C C . GLN A 1 87 ? -8.529 1.111 15.119 1.00 83.88 87 GLN A C 1
ATOM 683 O O . GLN A 1 87 ? -9.341 0.953 14.207 1.00 83.88 87 GLN A O 1
ATOM 688 N N . GLY A 1 88 ? -8.328 2.302 15.677 1.00 80.19 88 GLY A N 1
ATOM 689 C CA . GLY A 1 88 ? -8.926 3.530 15.162 1.00 80.19 88 GLY A CA 1
ATOM 690 C C . GLY A 1 88 ? -7.938 4.284 14.281 1.00 80.19 88 GLY A C 1
ATOM 691 O O . GLY A 1 88 ? -6.823 4.541 14.721 1.00 80.19 88 GLY A O 1
ATOM 692 N N . ILE A 1 89 ? -8.370 4.688 13.084 1.00 85.75 89 ILE A N 1
ATOM 693 C CA . ILE A 1 89 ? -7.672 5.679 12.258 1.00 85.75 89 ILE A CA 1
ATOM 694 C C . ILE A 1 89 ? -8.601 6.857 11.978 1.00 85.75 89 ILE A C 1
ATOM 696 O O . ILE A 1 89 ? -9.759 6.677 11.601 1.00 85.75 89 ILE A O 1
ATOM 700 N N . ASN A 1 90 ? -8.120 8.075 12.204 1.00 81.19 90 ASN A N 1
ATOM 701 C CA . ASN A 1 90 ? -8.818 9.315 11.868 1.00 81.19 90 ASN A CA 1
ATOM 702 C C . ASN A 1 90 ? -7.821 10.487 11.821 1.00 81.19 90 ASN A C 1
ATOM 704 O O . ASN A 1 90 ? -6.614 10.296 11.923 1.00 81.19 90 ASN A O 1
ATOM 708 N N . ARG A 1 91 ? -8.316 11.720 11.660 1.00 81.62 91 ARG A N 1
ATOM 709 C CA . ARG A 1 91 ? -7.448 12.911 11.600 1.00 81.62 91 ARG A CA 1
ATOM 710 C C . ARG A 1 91 ? -6.687 13.195 12.903 1.00 81.62 91 ARG A C 1
ATOM 712 O O . ARG A 1 91 ? -5.608 13.765 12.833 1.00 81.62 91 ARG A O 1
ATOM 719 N N . GLU A 1 92 ? -7.224 12.784 14.049 1.00 84.69 92 GLU A N 1
ATOM 720 C CA . GLU A 1 92 ? -6.587 12.922 15.368 1.00 84.69 92 GLU A CA 1
ATOM 721 C C . GLU A 1 92 ? -5.635 11.745 15.672 1.00 84.69 92 GLU A C 1
ATOM 723 O O . GLU A 1 92 ? -4.665 11.897 16.410 1.00 84.69 92 GLU A O 1
ATOM 728 N N . HIS A 1 93 ? -5.879 10.579 15.063 1.00 82.06 93 HIS A N 1
ATOM 729 C CA . HIS A 1 93 ? -5.081 9.354 15.170 1.00 82.06 93 HIS A CA 1
ATOM 730 C C . HIS 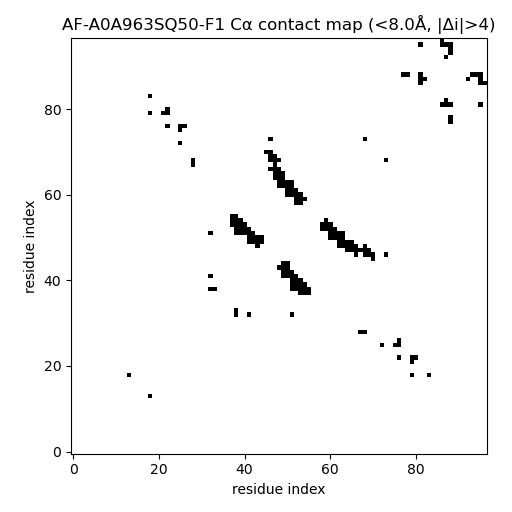A 1 93 ? -4.738 8.819 13.767 1.00 82.06 93 HIS A C 1
ATOM 732 O O . HIS A 1 93 ? -5.396 7.896 13.288 1.00 82.06 93 HIS A O 1
ATOM 738 N N . PRO A 1 94 ? -3.751 9.409 13.065 1.00 85.69 94 PRO A N 1
ATOM 739 C CA . PRO A 1 94 ? -3.519 9.138 11.643 1.00 85.69 94 PRO A CA 1
ATOM 740 C C . PRO A 1 94 ? -2.747 7.841 11.361 1.00 85.69 94 PRO A C 1
ATOM 742 O O . PRO A 1 94 ? -2.594 7.472 10.200 1.00 85.69 94 PRO A O 1
ATOM 745 N N . LEU A 1 95 ? -2.235 7.170 12.396 1.00 85.19 95 LEU A N 1
ATOM 746 C CA . LEU A 1 95 ? -1.399 5.978 12.270 1.00 85.19 95 LEU A CA 1
ATOM 747 C C . LEU A 1 95 ? -2.142 4.736 12.763 1.00 85.19 95 LEU A C 1
ATOM 749 O O . LEU A 1 95 ? -2.801 4.774 13.802 1.00 85.19 95 LEU A O 1
ATOM 753 N N . LEU A 1 96 ? -1.979 3.636 12.029 1.00 82.81 96 LEU A N 1
ATOM 754 C CA . LEU A 1 96 ? -2.332 2.290 12.483 1.00 82.81 96 LEU A CA 1
ATOM 755 C C . LEU A 1 96 ? -1.161 1.727 13.293 1.00 82.81 96 LEU A C 1
ATOM 757 O O . LEU A 1 96 ? -0.007 1.957 12.930 1.00 82.81 96 LEU A O 1
ATOM 761 N N . GLY A 1 97 ? -1.464 1.068 14.412 1.00 66.12 97 GLY A N 1
ATOM 762 C CA . GLY A 1 97 ? -0.467 0.575 15.373 1.00 66.12 97 GLY A CA 1
ATOM 763 C C . GLY A 1 97 ? -0.288 -0.930 15.372 1.00 66.12 97 GLY A C 1
ATOM 764 O O . GLY A 1 97 ? -0.786 -1.600 14.443 1.00 66.12 97 GLY A O 1
#

Secondary structure (DSSP, 8-state):
------------PPPHHHHHHHHHHHHGGGHHHHT-TTEEEEEEEETTEEEEEEGGGTS-EEEEE-TTS-HHHHHHHHHHHHHHHT---SSSS----

Nearest PDB structures (foldseek):
  2gza-assembly1_C  TM=9.413E-01  e=1.311E-06  Brucella suis 1330
  2gza-assembly1_A-2  TM=9.370E-01  e=1.911E-05  Brucella suis 1330
  8vs5-assembly1_A  TM=3.635E-01  e=5.169E-01  Borreliella 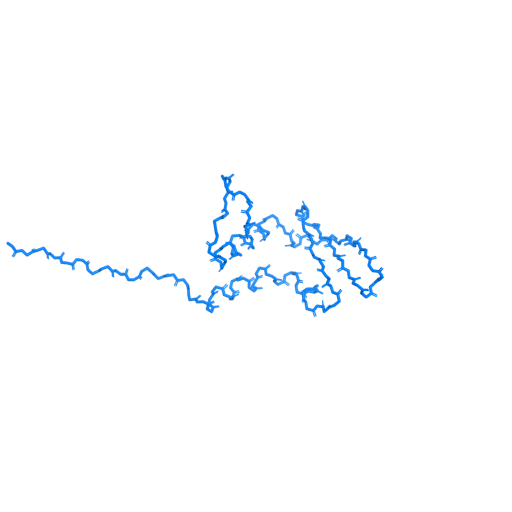garinii
  2hc5-assembly1_A  TM=2.604E-01  e=1.629E+00  Bacillus subtilis
  7xho-assembly1_N  TM=2.708E-01  e=4.521E+00  Homo sapiens

Mean predicted aligned error: 9.37 Å

Foldseek 3Di:
DDDPPPPDDPPDDDDPVVLVVQLCVLCVLVCVQVVDPQWDDWDDPAAQWIWTFGVVVVTDTDIDGHNVRGPVSVVSNVCSVCVVVVHDDDPVRPDDD

pLDDT: mean 84.05, std 16.98, range [35.97, 98.06]

Solvent-accessible surface area (backbone atoms only — not comparable to full-atom values): 6071 Å² total; per-residue (Å²): 142,82,80,83,79,78,77,80,74,77,80,85,67,80,50,75,66,53,52,48,54,56,47,51,62,61,43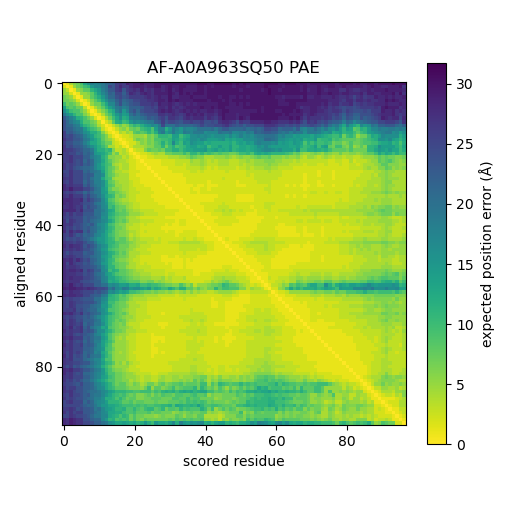,50,87,50,39,87,50,72,76,34,92,48,47,78,48,78,45,71,89,49,66,24,37,37,35,37,27,31,59,83,78,71,59,59,80,41,81,43,84,40,71,84,50,28,64,67,52,54,51,52,39,52,55,47,50,22,59,73,72,75,46,71,68,46,95,92,37,79,59,86,132

Radius of gyration: 19.25 Å; Cα contacts (8 Å, |Δi|>4): 97; chains: 1; bounding box: 63×28×50 Å